Protein AF-A0A3D6A3K7-F1 (afdb_monomer_lite)

Radius of gyration: 25.4 Å; chains: 1; bounding box: 42×22×76 Å

pLDDT: mean 80.67, std 11.36, range [44.12, 92.38]

Secondary structure (DSSP, 8-state):
--HHHHHHHHHHHHHHHHHHHHHHHHHT----HHHHHHHHTTGGGG-B-TTS-BS-SSHHHHHHHHHH-

Foldseek 3Di:
DPPVVVVVVVVVVVVVVVVVVVVVVVVPPPPPVVVCCVVQFCVQVVDADPVRHRPAPGSVSVVVVVVVD

Sequence (69 aa):
MNIAEDTSIKDLQRLKKKIEKQINAKKNKKVKKENFYNHIKDDHKKHLRSDGRKLFRSVVDYLECYING

Structure (mmCIF, N/CA/C/O backbone):
data_AF-A0A3D6A3K7-F1
#
_entry.id   AF-A0A3D6A3K7-F1
#
loop_
_atom_site.group_PDB
_atom_site.id
_atom_site.type_symbol
_atom_site.label_atom_id
_atom_site.label_alt_id
_atom_site.label_comp_id
_atom_site.label_asym_id
_atom_site.label_entity_id
_atom_site.label_seq_id
_atom_site.pdbx_PDB_ins_code
_atom_site.Cartn_x
_atom_site.Cartn_y
_atom_site.Cartn_z
_atom_site.occupancy
_atom_site.B_iso_or_equiv
_atom_site.auth_seq_id
_atom_site.auth_comp_id
_atom_site.auth_asym_id
_atom_site.auth_atom_id
_atom_site.pdbx_PDB_model_num
ATOM 1 N N . MET A 1 1 ? -30.702 11.039 44.956 1.00 44.12 1 MET A N 1
ATOM 2 C CA . MET A 1 1 ? -29.531 10.773 44.091 1.00 44.12 1 MET A CA 1
ATOM 3 C C . MET A 1 1 ? -30.039 10.118 42.816 1.00 44.12 1 MET A C 1
ATOM 5 O O . MET A 1 1 ? -30.732 9.111 42.910 1.00 44.12 1 MET A O 1
ATOM 9 N N . ASN A 1 2 ? -29.799 10.740 41.659 1.00 52.56 2 ASN A N 1
ATOM 10 C CA . ASN A 1 2 ? -30.319 10.315 40.356 1.00 52.56 2 ASN A CA 1
ATOM 11 C C . ASN A 1 2 ? -29.546 9.098 39.824 1.00 52.56 2 ASN A C 1
ATOM 13 O O . ASN A 1 2 ? -28.600 9.223 39.056 1.00 52.56 2 ASN A O 1
ATOM 17 N N . ILE A 1 3 ? -29.986 7.899 40.202 1.00 55.31 3 ILE A N 1
ATOM 18 C CA . ILE A 1 3 ? -29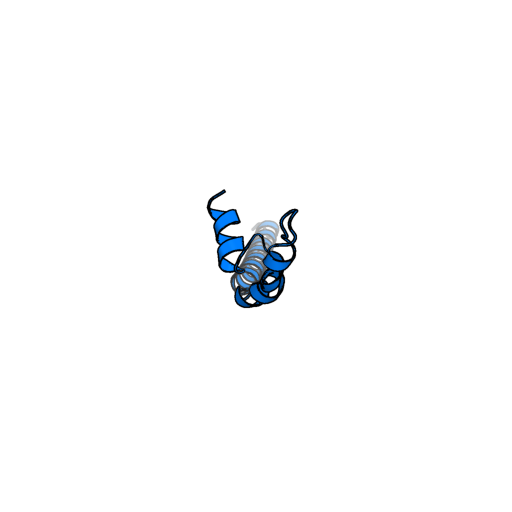.409 6.610 39.768 1.00 55.31 3 ILE A CA 1
ATOM 19 C C . ILE A 1 3 ? -29.403 6.459 38.223 1.00 55.31 3 ILE A C 1
ATOM 21 O O . ILE A 1 3 ? -28.580 5.737 37.651 1.00 55.31 3 ILE A O 1
ATOM 25 N N . ALA A 1 4 ? -30.290 7.178 37.525 1.00 58.81 4 ALA A N 1
ATOM 26 C CA . ALA A 1 4 ? -30.349 7.236 36.063 1.00 58.81 4 ALA A CA 1
ATOM 27 C C . ALA A 1 4 ? -29.183 8.024 35.424 1.00 58.81 4 ALA A C 1
ATOM 29 O O . ALA A 1 4 ? -28.753 7.703 34.317 1.00 58.81 4 ALA A O 1
ATOM 30 N N . GLU A 1 5 ? -28.634 9.027 36.115 1.00 59.41 5 GLU A N 1
ATOM 31 C CA . GLU A 1 5 ? -27.490 9.806 35.618 1.00 59.41 5 GLU A CA 1
ATOM 32 C C . GLU A 1 5 ? -26.184 9.013 35.774 1.00 59.41 5 GLU A C 1
ATOM 34 O O . GLU A 1 5 ? -25.373 8.966 34.849 1.00 59.41 5 GLU A O 1
ATOM 39 N N . ASP A 1 6 ? -26.026 8.285 36.883 1.00 61.09 6 ASP A N 1
ATOM 40 C CA . ASP A 1 6 ? -24.839 7.458 37.147 1.00 61.09 6 ASP A CA 1
ATOM 41 C C . ASP A 1 6 ? -24.692 6.277 36.171 1.00 61.09 6 ASP A C 1
ATOM 43 O O . ASP A 1 6 ? -23.580 5.908 35.777 1.00 61.09 6 ASP A O 1
ATOM 47 N N . THR A 1 7 ? -25.809 5.683 35.740 1.00 63.22 7 THR A N 1
ATOM 48 C CA . THR A 1 7 ? -25.816 4.613 34.725 1.00 63.22 7 THR A CA 1
ATOM 49 C C . THR A 1 7 ? -25.446 5.151 33.342 1.00 63.22 7 THR A C 1
ATOM 51 O O . THR A 1 7 ? -24.572 4.585 32.681 1.00 63.22 7 THR A O 1
ATOM 54 N N . SER A 1 8 ? -25.999 6.306 32.966 1.00 75.38 8 SER A N 1
ATOM 55 C CA . SER A 1 8 ? -25.669 7.017 31.725 1.00 75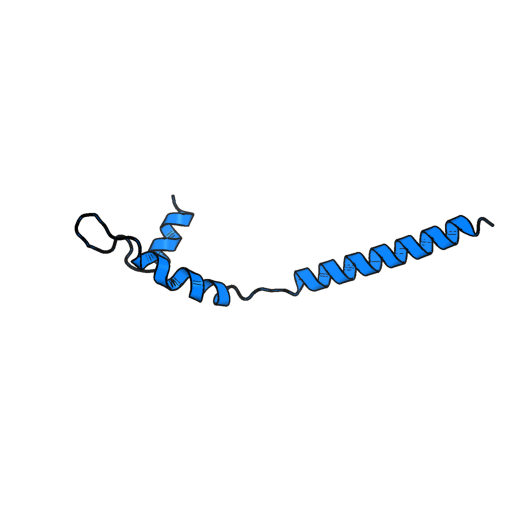.38 8 SER A CA 1
ATOM 56 C C . SER A 1 8 ? -24.181 7.392 31.640 1.00 75.38 8 SER A C 1
ATOM 58 O O . SER A 1 8 ? -23.519 7.129 30.632 1.00 75.38 8 SER A O 1
ATOM 60 N N . ILE A 1 9 ? -23.597 7.907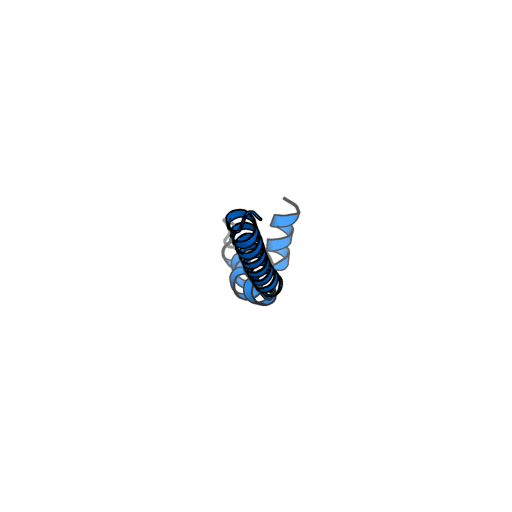 32.728 1.00 81.56 9 ILE A N 1
ATOM 61 C CA . ILE A 1 9 ? -22.166 8.252 32.793 1.00 81.56 9 ILE A CA 1
ATOM 62 C C . ILE A 1 9 ? -21.286 7.010 32.589 1.00 81.56 9 ILE A C 1
ATOM 64 O O . ILE A 1 9 ? -20.289 7.050 31.858 1.00 81.56 9 ILE A O 1
ATOM 68 N N . LYS A 1 10 ? -21.657 5.883 33.201 1.00 82.94 10 LYS A N 1
ATOM 69 C CA . LYS A 1 10 ? -20.907 4.625 33.092 1.00 82.94 10 LYS A CA 1
ATOM 70 C C . LYS A 1 10 ? -20.943 4.056 31.673 1.00 82.94 10 LYS A C 1
ATOM 72 O O . LYS A 1 10 ? -19.932 3.535 31.187 1.00 82.94 10 LYS A O 1
ATOM 77 N N . ASP A 1 11 ? -22.072 4.189 30.988 1.00 83.19 11 ASP A N 1
ATOM 78 C CA . ASP A 1 11 ? -22.218 3.758 29.599 1.00 83.19 11 ASP A CA 1
ATOM 79 C C . ASP A 1 11 ? -21.444 4.661 28.632 1.00 83.19 11 ASP A C 1
ATOM 81 O O . ASP A 1 11 ? -20.747 4.153 27.745 1.00 83.19 11 ASP A O 1
ATOM 85 N N . LEU A 1 12 ? -21.430 5.977 28.866 1.00 85.12 12 LEU A N 1
ATOM 86 C CA . LEU A 1 12 ? -20.596 6.921 28.114 1.00 85.12 12 LEU A CA 1
ATOM 87 C C . LEU A 1 12 ? -19.099 6.602 28.248 1.00 85.12 12 LEU A C 1
ATOM 89 O O . LEU A 1 12 ? -18.366 6.595 27.253 1.00 85.12 12 LEU A O 1
ATOM 93 N N . GLN A 1 13 ? -18.631 6.258 29.450 1.00 88.12 13 GLN A N 1
ATOM 94 C CA . GLN A 1 13 ? -17.239 5.850 29.671 1.00 88.12 13 GLN A CA 1
ATOM 95 C C . GLN A 1 13 ? -16.884 4.544 28.943 1.00 88.12 13 GLN A C 1
ATOM 97 O O . GLN A 1 13 ? -15.797 4.422 28.366 1.00 88.12 13 GLN A O 1
ATOM 102 N N . ARG A 1 14 ? -17.798 3.564 28.921 1.00 89.50 14 ARG A N 1
ATOM 103 C CA . ARG A 1 14 ? -17.617 2.309 28.169 1.00 89.50 14 ARG A CA 1
ATOM 104 C C . ARG A 1 14 ? -17.533 2.558 26.665 1.00 89.50 14 ARG A C 1
ATOM 106 O O . ARG A 1 14 ? -16.659 1.989 26.005 1.00 89.50 14 ARG A O 1
ATOM 113 N N . LEU A 1 15 ? -18.395 3.425 26.136 1.00 88.56 15 LEU A N 1
ATOM 114 C CA . LEU A 1 15 ? -18.375 3.854 24.737 1.00 88.56 15 LEU A CA 1
ATOM 115 C C . LEU A 1 15 ? -17.054 4.537 24.381 1.00 88.56 15 LEU A C 1
ATOM 117 O O . LEU A 1 15 ? -16.409 4.130 23.412 1.00 88.56 15 LEU A O 1
ATOM 121 N N . LYS A 1 16 ? -16.592 5.482 25.209 1.00 91.50 16 LYS A N 1
ATOM 122 C CA . LYS A 1 16 ? -15.295 6.149 25.028 1.00 91.50 16 LYS A CA 1
ATOM 123 C C . LYS A 1 16 ? -14.147 5.139 24.952 1.00 91.50 16 LYS A C 1
ATOM 125 O O . LYS A 1 16 ? -13.381 5.150 23.991 1.00 91.50 16 LYS A O 1
ATOM 130 N N . LYS A 1 17 ? -14.084 4.192 25.894 1.00 92.38 17 LYS A N 1
ATOM 131 C CA . LYS A 1 17 ? -13.040 3.153 25.927 1.00 92.38 17 LYS A CA 1
ATOM 132 C C . LYS A 1 17 ? -13.084 2.235 24.698 1.00 92.38 17 LYS A C 1
ATOM 134 O O . LYS A 1 17 ? -12.042 1.823 24.183 1.00 92.38 17 LYS A O 1
ATOM 139 N N . LYS A 1 18 ? -14.283 1.913 24.199 1.00 91.38 18 LYS A N 1
ATOM 140 C CA . LYS A 1 18 ? -14.470 1.115 22.976 1.00 91.38 18 LYS A CA 1
ATOM 141 C C . LYS A 1 18 ? -13.967 1.866 21.740 1.00 91.38 18 LYS A C 1
ATOM 143 O O . LYS A 1 18 ? -13.268 1.270 20.921 1.00 91.38 18 LYS A O 1
ATOM 148 N N . ILE A 1 19 ? -14.271 3.160 21.640 1.00 90.56 19 ILE A N 1
ATOM 149 C CA . ILE A 1 19 ? -13.818 4.035 20.552 1.00 90.56 19 ILE A CA 1
ATOM 150 C C . ILE A 1 19 ? -12.291 4.184 20.580 1.00 90.56 19 ILE A C 1
ATOM 152 O O . ILE A 1 19 ? -11.641 3.952 19.563 1.00 90.56 19 ILE A O 1
ATOM 156 N N . GLU A 1 20 ? -11.689 4.461 21.739 1.00 90.25 20 GLU A N 1
ATOM 157 C CA . GLU A 1 20 ? -10.228 4.561 21.887 1.00 90.25 20 GLU A CA 1
ATOM 158 C C . GLU A 1 20 ? -9.514 3.264 21.479 1.00 90.25 20 GLU A C 1
ATOM 160 O O . GLU A 1 20 ? -8.520 3.297 20.748 1.00 90.25 20 GLU A O 1
ATOM 165 N N . LYS A 1 21 ? -10.057 2.102 21.870 1.00 89.81 21 LYS A N 1
ATOM 166 C CA . LYS A 1 21 ? -9.517 0.794 21.468 1.00 89.81 21 LYS A CA 1
ATOM 167 C C . LYS A 1 21 ? -9.574 0.595 19.949 1.00 89.81 21 LYS A C 1
ATOM 169 O O . LYS A 1 21 ? -8.612 0.094 19.367 1.00 89.81 21 LYS A O 1
ATOM 174 N N . GLN A 1 22 ? -10.664 1.003 19.296 1.00 85.75 22 GLN A N 1
ATOM 175 C CA . GLN A 1 22 ? -10.794 0.931 17.836 1.00 85.75 22 GLN A CA 1
ATOM 176 C C . GLN A 1 22 ? -9.843 1.897 17.116 1.00 85.75 22 GLN A C 1
ATOM 178 O O . GLN A 1 22 ? -9.238 1.520 16.111 1.00 85.75 22 GLN A O 1
ATOM 183 N N . ILE A 1 23 ? -9.668 3.114 17.638 1.00 85.06 23 ILE A N 1
ATOM 184 C CA . ILE A 1 23 ? -8.729 4.103 17.094 1.00 85.06 23 ILE A CA 1
ATOM 185 C C . ILE A 1 23 ? -7.294 3.578 17.186 1.00 85.06 23 ILE A C 1
ATOM 187 O O . ILE A 1 23 ? -6.576 3.592 16.186 1.00 85.06 23 ILE A O 1
ATOM 191 N N . ASN A 1 24 ? -6.883 3.047 18.340 1.00 83.12 24 ASN A N 1
ATOM 192 C CA . ASN A 1 24 ? -5.541 2.484 18.512 1.00 83.12 24 ASN A CA 1
ATOM 193 C C . ASN A 1 24 ? -5.307 1.249 17.633 1.00 83.12 24 ASN A C 1
ATOM 195 O O . ASN A 1 24 ? -4.241 1.118 17.032 1.00 83.12 24 ASN A O 1
ATOM 199 N N . ALA A 1 25 ? -6.311 0.382 17.475 1.00 79.56 25 ALA A N 1
ATOM 200 C CA . ALA A 1 25 ? -6.222 -0.757 16.564 1.00 79.56 25 ALA A CA 1
ATOM 201 C C . ALA A 1 25 ? -6.023 -0.324 15.098 1.00 79.56 25 ALA A C 1
ATOM 203 O O . ALA A 1 25 ? -5.279 -0.971 14.362 1.00 79.56 25 ALA A O 1
ATOM 204 N N . LYS A 1 26 ? -6.649 0.784 14.672 1.00 74.81 26 LYS A N 1
ATOM 205 C CA . LYS A 1 26 ? -6.453 1.353 13.329 1.00 74.81 26 LYS A CA 1
ATOM 206 C C . LYS A 1 26 ? -5.102 2.055 13.178 1.00 74.81 26 LYS A C 1
ATOM 208 O O . LYS A 1 26 ? -4.447 1.842 12.165 1.00 74.81 26 LYS A O 1
ATOM 213 N N . LYS A 1 27 ? -4.647 2.822 14.177 1.00 67.44 27 LYS A N 1
ATOM 214 C CA . LYS A 1 27 ? -3.316 3.464 14.166 1.00 67.44 27 LYS A CA 1
ATOM 215 C C . LYS A 1 27 ? -2.176 2.445 14.062 1.00 67.44 27 LYS A C 1
ATOM 217 O O . LYS A 1 27 ? -1.185 2.704 13.387 1.00 67.44 27 LYS A O 1
ATOM 222 N N . ASN A 1 28 ? -2.341 1.272 14.675 1.00 59.88 28 ASN A N 1
ATOM 223 C CA . ASN A 1 28 ? -1.341 0.202 14.646 1.00 59.88 28 ASN A CA 1
ATOM 224 C C . ASN A 1 28 ? -1.380 -0.665 13.381 1.00 59.88 28 ASN A C 1
ATOM 226 O O . ASN A 1 28 ? -0.449 -1.436 13.150 1.00 59.88 28 ASN A O 1
ATOM 230 N N . LYS A 1 29 ? -2.384 -0.511 12.506 1.00 63.50 29 LYS A N 1
ATOM 231 C CA . LYS A 1 29 ? -2.324 -1.059 11.146 1.00 63.50 29 LYS A CA 1
ATOM 232 C C . LYS A 1 29 ? -1.439 -0.164 10.275 1.00 63.50 29 LYS A C 1
ATOM 234 O O . LYS A 1 29 ? -1.907 0.478 9.339 1.00 63.50 29 LYS A O 1
ATOM 239 N N . LYS A 1 30 ? -0.132 -0.147 10.560 1.00 63.22 30 LYS A N 1
ATOM 240 C CA . LYS A 1 30 ? 0.875 0.260 9.574 1.00 63.22 30 LYS A CA 1
ATOM 241 C C . LYS A 1 30 ? 0.845 -0.782 8.461 1.00 63.22 30 LYS A C 1
ATOM 243 O O . LYS A 1 30 ? 1.544 -1.790 8.524 1.00 63.22 30 LYS A O 1
ATOM 248 N N . VAL A 1 31 ? -0.008 -0.569 7.462 1.00 67.00 31 VAL A N 1
ATOM 249 C CA . VAL A 1 31 ? 0.105 -1.314 6.210 1.00 67.00 31 VAL A CA 1
ATOM 250 C C . VAL A 1 31 ? 1.491 -0.995 5.669 1.00 67.00 31 VAL A C 1
ATOM 252 O O . VAL A 1 31 ? 1.814 0.170 5.428 1.00 67.00 31 VAL A O 1
ATOM 255 N N . LYS A 1 32 ? 2.347 -2.016 5.582 1.00 70.19 32 LYS A N 1
ATOM 256 C CA . LYS A 1 32 ? 3.702 -1.844 5.070 1.00 70.19 32 LYS A CA 1
ATOM 257 C C . LYS A 1 32 ? 3.585 -1.307 3.651 1.00 70.19 32 LYS A C 1
ATOM 259 O O . LYS A 1 32 ? 2.993 -1.963 2.799 1.00 70.19 32 LYS A O 1
ATOM 264 N N . LYS A 1 33 ? 4.128 -0.112 3.407 1.00 68.81 33 LYS A N 1
ATOM 265 C CA . LYS A 1 33 ? 4.115 0.516 2.077 1.00 68.81 33 LYS A CA 1
ATOM 266 C C . LYS A 1 33 ? 4.771 -0.384 1.021 1.00 68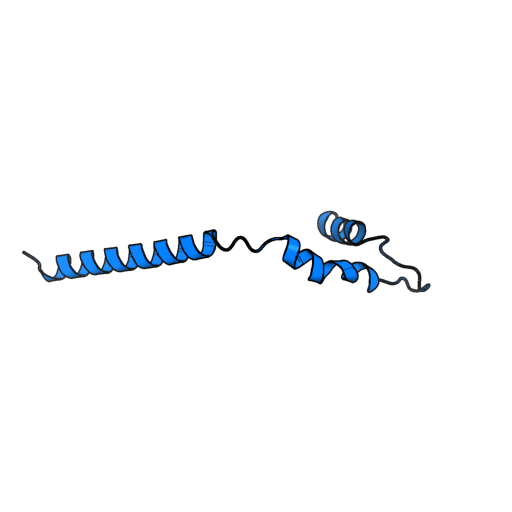.81 33 LYS A C 1
ATOM 268 O O . LYS A 1 33 ? 4.337 -0.403 -0.122 1.00 68.81 33 LYS A O 1
ATOM 273 N N . GLU A 1 34 ? 5.725 -1.205 1.453 1.00 72.12 34 GLU A N 1
ATOM 274 C CA . GLU A 1 34 ? 6.359 -2.285 0.685 1.00 72.12 34 GLU A CA 1
ATOM 275 C C . GLU A 1 34 ? 5.346 -3.242 0.033 1.00 72.12 34 GLU A C 1
ATOM 277 O O . GLU A 1 34 ? 5.564 -3.689 -1.089 1.00 72.12 34 GLU A O 1
ATOM 282 N N . ASN A 1 35 ? 4.203 -3.514 0.676 1.00 77.81 35 ASN A N 1
ATOM 283 C CA . ASN A 1 35 ? 3.181 -4.397 0.108 1.00 77.81 35 ASN A CA 1
ATOM 284 C C . ASN A 1 35 ? 2.533 -3.789 -1.142 1.00 77.81 35 ASN A C 1
ATOM 286 O O . ASN A 1 35 ? 2.175 -4.521 -2.061 1.00 77.81 35 ASN A O 1
ATOM 290 N N . PHE A 1 36 ? 2.414 -2.460 -1.207 1.00 80.12 36 PHE A N 1
ATOM 291 C CA . PHE A 1 36 ? 1.846 -1.778 -2.368 1.00 80.12 36 PHE A CA 1
ATOM 292 C C . PHE A 1 36 ? 2.800 -1.757 -3.560 1.00 80.12 36 PHE A C 1
ATOM 294 O O . PHE A 1 36 ? 2.332 -1.764 -4.694 1.00 80.12 36 PHE A O 1
ATOM 301 N N . TYR A 1 37 ? 4.117 -1.823 -3.329 1.00 83.50 37 TYR A N 1
ATOM 302 C CA . TYR A 1 37 ? 5.108 -1.857 -4.408 1.00 83.50 37 TYR A CA 1
ATOM 303 C C . TYR A 1 37 ? 4.851 -3.014 -5.381 1.00 83.50 37 TYR A C 1
ATOM 305 O O . TYR A 1 37 ? 4.871 -2.825 -6.593 1.00 83.50 37 TYR A O 1
ATOM 313 N N . ASN A 1 38 ? 4.518 -4.199 -4.862 1.00 85.00 38 ASN A N 1
ATOM 314 C CA . ASN A 1 38 ? 4.220 -5.364 -5.697 1.00 85.00 38 ASN A CA 1
ATOM 315 C C . ASN A 1 38 ? 3.007 -5.174 -6.613 1.00 85.00 38 ASN A C 1
ATOM 317 O O . ASN A 1 38 ? 2.964 -5.805 -7.665 1.00 85.00 38 ASN A O 1
ATOM 321 N N . HIS A 1 39 ? 2.058 -4.317 -6.235 1.00 84.75 39 HIS A N 1
ATOM 322 C CA . HIS A 1 39 ? 0.884 -4.024 -7.052 1.00 84.75 39 HIS A CA 1
ATOM 323 C C . HIS A 1 39 ? 1.187 -3.042 -8.189 1.00 84.75 39 HIS A C 1
ATOM 325 O O . HIS A 1 39 ? 0.553 -3.136 -9.232 1.00 84.75 39 HIS A O 1
ATOM 331 N N . ILE A 1 40 ? 2.158 -2.141 -8.006 1.00 85.75 40 ILE A N 1
ATOM 332 C CA . ILE A 1 40 ? 2.434 -1.039 -8.946 1.00 85.75 40 ILE A CA 1
ATOM 333 C C . ILE A 1 40 ? 3.717 -1.225 -9.768 1.00 85.75 40 ILE A C 1
ATOM 335 O O . ILE A 1 40 ? 3.913 -0.538 -10.768 1.00 85.75 40 ILE A O 1
ATOM 339 N N . LYS A 1 41 ? 4.610 -2.146 -9.374 1.00 87.81 41 LYS A N 1
ATOM 340 C CA . LYS A 1 41 ? 5.947 -2.313 -9.980 1.00 87.81 41 LYS A CA 1
ATOM 341 C C . LYS A 1 41 ? 5.926 -2.529 -11.491 1.00 87.81 41 LYS A C 1
ATOM 343 O O . LYS A 1 41 ? 6.888 -2.170 -12.161 1.00 87.81 41 LYS A O 1
ATOM 348 N N . ASP A 1 42 ? 4.845 -3.085 -12.026 1.00 89.81 42 ASP A N 1
ATOM 349 C CA . ASP A 1 42 ? 4.707 -3.420 -13.442 1.00 89.81 42 ASP A CA 1
ATOM 350 C C . ASP A 1 42 ? 3.778 -2.467 -14.212 1.00 89.81 42 ASP A C 1
ATOM 352 O O . ASP A 1 42 ? 3.662 -2.602 -15.428 1.00 89.81 42 ASP A O 1
ATOM 356 N N . ASP A 1 43 ? 3.158 -1.475 -13.561 1.00 88.62 43 ASP A N 1
ATOM 357 C CA . ASP A 1 43 ? 2.207 -0.573 -14.229 1.00 88.62 43 ASP A CA 1
ATOM 358 C C . ASP A 1 43 ? 2.869 0.252 -15.334 1.00 88.62 43 ASP A C 1
ATOM 360 O O . ASP A 1 43 ? 2.327 0.355 -16.433 1.00 88.62 43 ASP A O 1
ATOM 364 N N . HIS A 1 44 ? 4.104 0.706 -15.110 1.00 87.88 44 HIS A N 1
ATOM 365 C CA . HIS A 1 44 ? 4.910 1.413 -16.110 1.00 87.88 44 HIS A CA 1
ATOM 366 C C . HIS A 1 44 ? 5.042 0.654 -17.449 1.00 87.88 44 HIS A C 1
ATOM 368 O O . HIS A 1 44 ? 5.227 1.275 -18.493 1.00 87.88 44 HIS A O 1
ATOM 374 N N . LYS A 1 45 ? 4.923 -0.684 -17.449 1.00 88.81 45 LYS A N 1
ATOM 375 C CA . LYS A 1 45 ? 5.034 -1.523 -18.657 1.00 88.81 45 LYS A CA 1
ATOM 376 C C . LYS A 1 45 ? 3.794 -1.470 -19.546 1.00 88.81 45 LYS A C 1
ATOM 378 O O . LYS A 1 45 ? 3.901 -1.771 -20.730 1.00 88.81 45 LYS A O 1
ATOM 383 N N . LYS A 1 46 ? 2.633 -1.112 -18.990 1.00 89.38 46 LYS A N 1
ATOM 384 C CA . LYS A 1 46 ? 1.365 -1.005 -19.734 1.00 89.38 46 LYS A CA 1
ATOM 385 C C . LYS A 1 46 ? 1.340 0.220 -20.649 1.00 89.38 46 LYS A C 1
ATOM 387 O O . LYS A 1 46 ? 0.545 0.277 -21.580 1.00 89.38 46 LYS A O 1
ATOM 392 N N . HIS A 1 47 ? 2.216 1.187 -20.396 1.00 87.31 47 HIS A N 1
ATOM 393 C CA . HIS A 1 47 ? 2.285 2.427 -21.150 1.00 87.31 47 HIS A CA 1
ATOM 394 C C . HIS A 1 47 ? 3.303 2.302 -22.281 1.00 87.31 47 HIS A C 1
ATOM 396 O O . HIS A 1 47 ? 4.515 2.457 -22.101 1.00 87.31 47 HIS A O 1
ATOM 402 N N . LEU A 1 48 ? 2.778 2.012 -23.466 1.00 88.69 48 LEU A N 1
ATOM 403 C CA . LEU A 1 48 ? 3.526 1.980 -24.714 1.00 88.69 48 LEU A CA 1
ATOM 404 C C . LEU A 1 48 ? 3.123 3.177 -25.571 1.00 88.69 48 LEU A C 1
ATOM 406 O O . LEU A 1 48 ? 1.961 3.582 -25.603 1.00 88.69 48 LEU A O 1
ATOM 410 N N . ARG A 1 49 ? 4.104 3.749 -26.261 1.00 85.88 49 ARG A N 1
ATOM 411 C CA . ARG A 1 49 ? 3.880 4.764 -27.288 1.00 85.88 49 ARG A CA 1
ATOM 412 C C . ARG A 1 49 ? 3.303 4.112 -28.5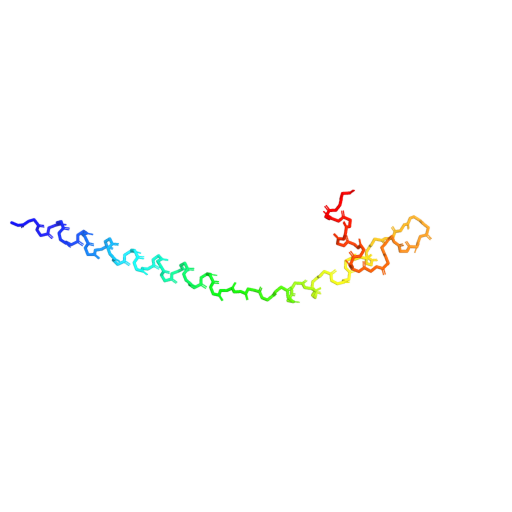47 1.00 85.88 49 ARG A C 1
ATOM 414 O O . ARG A 1 49 ? 3.369 2.897 -28.722 1.00 85.88 49 ARG A O 1
ATOM 421 N N . SER A 1 50 ? 2.782 4.936 -29.453 1.00 87.88 50 SER A N 1
ATOM 422 C CA . SER A 1 50 ? 2.242 4.494 -30.748 1.00 87.88 50 SER A CA 1
ATOM 423 C C . SER A 1 50 ? 3.265 3.772 -31.636 1.00 87.88 50 SER A C 1
ATOM 425 O O . SER A 1 50 ? 2.878 2.996 -32.501 1.00 87.88 50 SER A O 1
ATOM 427 N N . ASP A 1 51 ? 4.561 3.992 -31.405 1.00 89.00 51 ASP A N 1
ATOM 428 C CA . ASP A 1 51 ? 5.683 3.321 -32.072 1.00 89.00 51 ASP A CA 1
ATOM 429 C C . ASP A 1 51 ? 6.125 2.011 -31.380 1.00 89.00 51 ASP A C 1
ATOM 431 O O . ASP A 1 51 ? 7.135 1.418 -31.759 1.00 89.00 51 ASP A O 1
ATOM 435 N N . GLY A 1 52 ? 5.408 1.562 -30.344 1.00 84.44 52 GLY A N 1
ATOM 436 C CA . GLY A 1 52 ? 5.713 0.349 -29.579 1.00 84.44 52 GLY A CA 1
ATOM 437 C C . GLY A 1 52 ? 6.859 0.494 -28.573 1.00 84.44 52 GLY A C 1
ATOM 438 O O . GLY A 1 52 ? 7.197 -0.472 -27.885 1.00 84.44 52 GLY A O 1
ATOM 439 N N . ARG A 1 53 ? 7.464 1.682 -28.437 1.00 86.12 53 ARG A N 1
ATOM 440 C CA . ARG A 1 53 ? 8.495 1.932 -27.421 1.00 86.12 53 ARG A CA 1
ATOM 441 C C . ARG A 1 53 ? 7.858 2.172 -26.054 1.00 86.12 53 ARG A C 1
ATOM 443 O O . ARG A 1 53 ? 6.749 2.693 -25.942 1.00 86.12 53 ARG A O 1
ATOM 450 N N . LYS A 1 54 ? 8.585 1.818 -24.992 1.00 88.44 54 LYS A N 1
ATOM 451 C CA . LYS A 1 54 ? 8.154 2.078 -23.610 1.00 88.44 54 LYS A CA 1
ATOM 452 C C . LYS A 1 54 ? 8.048 3.583 -23.368 1.00 88.44 54 LYS A C 1
ATOM 454 O O . LYS A 1 54 ? 8.999 4.307 -23.661 1.00 88.44 54 LYS A O 1
ATOM 459 N N . LEU A 1 55 ? 6.910 4.029 -22.834 1.00 88.88 55 LEU A N 1
ATOM 460 C CA . LEU A 1 55 ? 6.707 5.427 -22.447 1.00 88.88 55 LEU A CA 1
ATOM 461 C C . LEU A 1 55 ? 7.525 5.771 -21.196 1.00 88.88 55 LEU A C 1
ATOM 463 O O . LEU A 1 55 ? 8.156 6.820 -21.157 1.00 88.88 55 LEU A O 1
ATOM 467 N N . PHE A 1 56 ? 7.569 4.847 -20.234 1.00 89.88 56 PHE A N 1
ATOM 468 C CA . PHE A 1 56 ? 8.333 4.971 -18.994 1.00 89.88 56 PHE A CA 1
ATOM 469 C C . PHE A 1 56 ? 9.485 3.970 -18.958 1.00 89.88 56 PHE A C 1
ATOM 471 O O . PHE A 1 56 ? 9.339 2.802 -19.340 1.00 89.88 56 PHE A O 1
ATOM 478 N N . ARG A 1 57 ? 10.640 4.408 -18.458 1.00 87.38 57 ARG A N 1
ATOM 479 C CA . ARG A 1 57 ? 11.835 3.559 -18.328 1.00 87.38 57 ARG A CA 1
ATOM 480 C C . ARG A 1 57 ? 11.776 2.651 -17.104 1.00 87.38 57 ARG A C 1
ATOM 482 O O . ARG A 1 57 ? 12.353 1.565 -17.128 1.00 87.38 57 ARG A O 1
ATOM 489 N N . SER A 1 58 ? 11.099 3.084 -16.043 1.00 88.50 58 SER A N 1
ATOM 490 C CA . SER A 1 58 ? 10.982 2.344 -14.785 1.00 88.50 58 SER A CA 1
ATOM 491 C C . SER A 1 58 ? 9.707 2.713 -14.020 1.00 88.50 58 SER A C 1
ATOM 493 O O . SER A 1 58 ? 8.990 3.639 -14.391 1.00 88.50 58 SER A O 1
ATOM 495 N N . VAL A 1 59 ? 9.441 2.004 -12.917 1.00 88.62 59 VAL A N 1
ATOM 496 C CA . VAL A 1 59 ? 8.365 2.368 -11.978 1.00 88.62 59 VAL A CA 1
ATOM 497 C C . VAL A 1 59 ? 8.613 3.721 -11.299 1.00 88.62 59 VAL A C 1
ATOM 499 O O . VAL A 1 59 ? 7.657 4.401 -10.951 1.00 88.62 59 VAL A O 1
ATOM 502 N N . VAL A 1 60 ? 9.874 4.132 -11.129 1.00 88.56 60 VAL A N 1
ATOM 503 C CA . VAL A 1 60 ? 10.219 5.432 -10.530 1.00 88.56 60 VAL A CA 1
ATOM 504 C C . VAL A 1 60 ? 9.806 6.559 -11.467 1.00 88.56 60 VAL A C 1
ATOM 506 O O . VAL A 1 60 ? 9.064 7.438 -11.060 1.00 88.56 60 VAL A O 1
ATOM 509 N N . ASP A 1 61 ? 10.194 6.446 -12.736 1.00 88.81 61 ASP A N 1
ATOM 510 C CA . ASP A 1 61 ? 9.848 7.381 -13.816 1.00 88.81 61 ASP A CA 1
ATOM 511 C C . ASP A 1 61 ? 8.320 7.531 -13.955 1.00 88.81 61 ASP A C 1
ATOM 513 O O . ASP A 1 61 ? 7.775 8.628 -14.016 1.00 88.81 61 ASP A O 1
ATOM 517 N N . TYR A 1 62 ? 7.602 6.406 -13.869 1.00 89.50 62 TYR A N 1
ATOM 518 C CA . TYR A 1 62 ? 6.141 6.392 -13.825 1.00 89.50 62 TYR A CA 1
ATOM 519 C C . TYR A 1 62 ? 5.569 7.160 -12.622 1.00 89.50 62 TYR A C 1
ATOM 521 O O . TYR A 1 62 ? 4.646 7.953 -12.788 1.00 89.50 62 TYR A O 1
ATOM 529 N N . LEU A 1 63 ? 6.106 6.953 -11.416 1.00 88.25 63 LEU A N 1
ATOM 530 C CA . LEU A 1 63 ? 5.641 7.640 -10.205 1.00 88.25 63 LEU A CA 1
ATOM 531 C C . LEU A 1 63 ? 5.993 9.132 -10.194 1.00 88.25 63 LEU A C 1
ATOM 533 O O . LE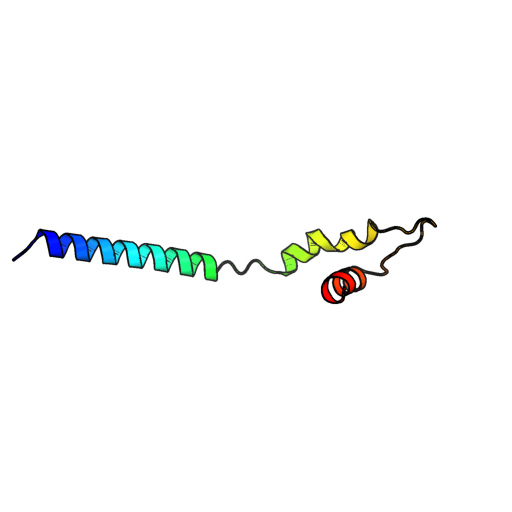U A 1 63 ? 5.206 9.929 -9.686 1.00 88.25 63 LEU A O 1
ATOM 537 N N . GLU A 1 64 ? 7.138 9.515 -10.755 1.00 88.62 64 GLU A N 1
ATOM 538 C CA . GLU A 1 64 ? 7.546 10.917 -10.875 1.00 88.62 64 GLU A CA 1
ATOM 539 C C . GLU A 1 64 ? 6.550 11.716 -11.719 1.00 88.62 64 GLU A C 1
ATOM 541 O O . GLU A 1 64 ? 6.183 12.822 -11.326 1.00 88.62 64 GLU A O 1
ATOM 546 N N . CYS A 1 65 ? 6.016 11.139 -12.800 1.00 85.06 65 CYS A N 1
ATOM 547 C CA . CYS A 1 65 ? 4.958 11.783 -13.583 1.00 85.06 65 CYS A CA 1
ATOM 548 C C . CYS A 1 65 ? 3.667 12.017 -12.781 1.00 85.06 65 CYS A C 1
ATOM 550 O O . CYS A 1 65 ? 3.057 13.069 -12.921 1.00 85.06 65 CYS A O 1
ATOM 552 N N . TYR A 1 66 ? 3.268 11.107 -11.884 1.00 83.19 66 TYR A N 1
ATOM 553 C CA . TYR A 1 66 ? 2.091 11.335 -11.026 1.00 83.19 66 TYR A CA 1
ATOM 554 C C . TYR A 1 66 ? 2.274 12.476 -10.025 1.00 83.19 66 TYR A C 1
ATOM 556 O O . TYR A 1 66 ? 1.292 13.092 -9.615 1.00 83.19 66 TYR A O 1
ATOM 564 N N . ILE A 1 67 ? 3.509 12.710 -9.583 1.00 83.25 67 ILE A N 1
ATOM 565 C CA . ILE A 1 67 ? 3.826 13.749 -8.601 1.00 83.25 67 ILE A CA 1
ATOM 566 C C . ILE A 1 67 ? 3.983 15.106 -9.291 1.00 83.25 67 ILE A C 1
ATOM 568 O O . ILE A 1 67 ? 3.539 16.116 -8.748 1.00 83.25 67 ILE A O 1
ATOM 572 N N . ASN A 1 68 ? 4.606 15.121 -10.471 1.00 82.12 68 ASN A N 1
ATOM 573 C CA . ASN A 1 68 ? 5.003 16.351 -11.151 1.00 82.12 68 ASN A CA 1
ATOM 574 C C . ASN A 1 68 ? 3.953 16.898 -12.132 1.00 82.12 68 ASN A C 1
ATOM 576 O O . ASN A 1 68 ? 3.996 18.096 -12.405 1.00 82.12 68 ASN A O 1
ATOM 580 N N . GLY A 1 69 ? 3.002 16.073 -12.593 1.00 63.19 69 GLY A N 1
ATOM 581 C CA . GLY A 1 69 ? 1.969 16.470 -13.559 1.00 63.19 69 GLY A CA 1
ATOM 582 C C . GLY A 1 69 ? 2.435 16.348 -15.001 1.00 63.19 69 GLY A C 1
ATOM 583 O O . GLY A 1 69 ? 3.162 17.252 -15.463 1.00 63.19 69 GLY A O 1
#